Protein AF-A0AAW1RI85-F1 (afdb_monomer_lite)

Structure (mmCIF, N/CA/C/O backbone):
data_AF-A0AAW1RI85-F1
#
_entry.id   AF-A0AAW1RI85-F1
#
loop_
_atom_site.group_PDB
_atom_site.id
_atom_site.type_symbol
_atom_site.label_atom_id
_atom_site.label_alt_id
_atom_site.label_comp_id
_atom_site.label_asym_id
_atom_site.label_entity_id
_atom_site.label_seq_id
_atom_site.pdbx_PDB_ins_code
_atom_site.Cartn_x
_atom_site.Cartn_y
_atom_site.Cartn_z
_atom_site.occupancy
_atom_site.B_iso_or_equiv
_atom_site.auth_seq_id
_atom_site.auth_comp_id
_atom_site.auth_asym_id
_atom_site.auth_atom_id
_atom_site.pdbx_PDB_model_num
ATOM 1 N N . MET A 1 1 ? -6.965 -15.182 13.337 1.00 59.59 1 MET A N 1
ATOM 2 C CA . MET A 1 1 ? -7.343 -14.522 12.068 1.00 59.59 1 MET A CA 1
ATOM 3 C C . MET A 1 1 ? -6.064 -14.028 11.414 1.00 59.59 1 MET A C 1
ATOM 5 O O . MET A 1 1 ? -5.219 -13.522 12.139 1.00 59.59 1 MET A O 1
ATOM 9 N N . ASN A 1 2 ? -5.873 -14.250 10.112 1.00 85.06 2 ASN A N 1
ATOM 10 C CA . ASN A 1 2 ? -4.693 -13.753 9.399 1.00 85.06 2 ASN A CA 1
ATOM 11 C C . ASN A 1 2 ? -5.027 -12.376 8.811 1.00 85.06 2 ASN A C 1
ATOM 13 O O . ASN A 1 2 ? -5.957 -12.272 8.014 1.00 85.06 2 ASN A O 1
ATOM 17 N N . THR A 1 3 ? -4.323 -11.330 9.232 1.00 92.88 3 THR A N 1
ATOM 18 C CA . THR A 1 3 ? -4.541 -9.965 8.738 1.00 92.88 3 THR A CA 1
ATOM 19 C C . THR A 1 3 ? -3.873 -9.798 7.375 1.00 92.88 3 THR A C 1
ATOM 21 O O . THR A 1 3 ? -2.677 -10.047 7.230 1.00 92.88 3 THR A O 1
ATOM 24 N N . THR A 1 4 ? -4.618 -9.333 6.373 1.00 95.50 4 THR A N 1
ATOM 25 C CA . THR A 1 4 ? -4.069 -9.091 5.031 1.00 95.50 4 THR A CA 1
ATOM 26 C C . THR A 1 4 ? -3.350 -7.746 4.996 1.00 95.50 4 THR A C 1
ATOM 28 O O . THR A 1 4 ? -3.942 -6.713 5.304 1.00 95.50 4 THR A O 1
ATOM 31 N N . THR A 1 5 ? -2.070 -7.730 4.618 1.00 95.06 5 THR A N 1
ATOM 32 C CA . THR A 1 5 ? -1.323 -6.474 4.442 1.00 95.06 5 THR A CA 1
ATOM 33 C C . THR A 1 5 ? -1.544 -5.924 3.038 1.00 95.06 5 THR A C 1
ATOM 35 O O . THR A 1 5 ? -1.178 -6.564 2.056 1.00 95.06 5 THR A O 1
ATOM 38 N N . ILE A 1 6 ? -2.104 -4.721 2.948 1.00 94.69 6 ILE A N 1
ATOM 39 C CA . ILE A 1 6 ? -2.224 -3.944 1.716 1.00 94.69 6 ILE A CA 1
ATOM 40 C C . ILE A 1 6 ? -1.103 -2.904 1.677 1.00 94.69 6 ILE A C 1
ATOM 42 O O . ILE A 1 6 ? -0.887 -2.156 2.634 1.00 94.69 6 ILE A O 1
ATOM 46 N N . TYR A 1 7 ? -0.399 -2.839 0.552 1.00 95.12 7 TYR A N 1
ATOM 47 C CA . TYR A 1 7 ? 0.641 -1.845 0.306 1.00 95.12 7 TYR A CA 1
ATO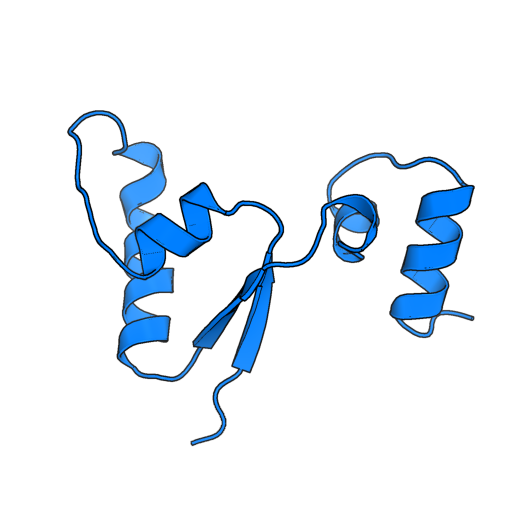M 48 C C . TYR A 1 7 ? 0.056 -0.644 -0.439 1.00 95.12 7 TYR A C 1
ATOM 50 O O . TYR A 1 7 ? -0.749 -0.816 -1.353 1.00 95.12 7 TYR A O 1
ATOM 58 N N . ALA A 1 8 ? 0.437 0.567 -0.037 1.00 94.19 8 ALA A N 1
ATOM 59 C CA . ALA A 1 8 ? 0.016 1.803 -0.692 1.00 94.19 8 ALA A CA 1
ATOM 60 C C . ALA A 1 8 ? 1.112 2.874 -0.614 1.00 94.19 8 ALA A C 1
ATOM 62 O O . ALA A 1 8 ? 1.840 2.954 0.374 1.00 94.19 8 ALA A O 1
ATOM 63 N N . ASP A 1 9 ? 1.195 3.737 -1.620 1.00 94.44 9 ASP A N 1
ATOM 64 C CA . ASP A 1 9 ? 2.161 4.840 -1.684 1.00 94.44 9 ASP A CA 1
ATOM 65 C C . ASP A 1 9 ? 1.580 6.188 -1.212 1.00 94.44 9 ASP A C 1
ATOM 67 O O . ASP A 1 9 ? 2.302 7.144 -0.925 1.00 94.44 9 ASP A O 1
ATOM 71 N N . ASN A 1 10 ? 0.261 6.274 -1.026 1.00 91.75 10 ASN A N 1
ATOM 72 C CA . ASN A 1 10 ? -0.383 7.472 -0.501 1.00 91.75 10 ASN A CA 1
ATOM 73 C C . ASN A 1 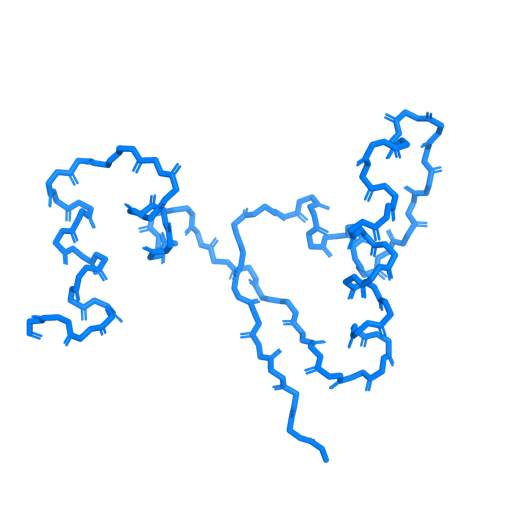10 ? -0.351 7.510 1.037 1.00 91.75 10 ASN A C 1
ATOM 75 O O . ASN A 1 10 ? -1.259 7.032 1.725 1.00 91.75 10 ASN A O 1
ATOM 79 N N . GLN A 1 11 ? 0.679 8.149 1.594 1.00 91.50 11 GLN A N 1
ATOM 80 C CA . GLN A 1 11 ? 0.820 8.316 3.046 1.00 91.50 11 GLN A CA 1
ATOM 81 C C . GLN A 1 11 ? -0.363 9.045 3.694 1.00 91.50 11 GLN A C 1
ATOM 83 O O . GLN A 1 11 ? -0.719 8.725 4.828 1.00 91.50 11 GLN A O 1
ATOM 88 N N . SER A 1 12 ? -0.974 10.014 3.007 1.00 87.94 12 SER A N 1
ATOM 89 C CA . SER A 1 12 ? -2.131 10.749 3.530 1.00 87.94 12 SER A CA 1
ATOM 90 C C . SER A 1 12 ? -3.336 9.825 3.690 1.00 87.94 12 SER A C 1
ATOM 92 O O . SER A 1 12 ? -3.982 9.852 4.734 1.00 87.94 12 SER A O 1
ATOM 94 N N . ALA A 1 13 ? -3.587 8.947 2.716 1.00 87.75 13 ALA A N 1
ATOM 95 C CA . ALA A 1 13 ? -4.643 7.941 2.805 1.00 87.75 13 ALA A CA 1
ATOM 96 C C . ALA A 1 13 ? -4.390 6.950 3.954 1.00 87.75 13 ALA A C 1
ATOM 98 O O . ALA A 1 13 ? -5.281 6.708 4.765 1.00 87.75 13 ALA A O 1
ATOM 99 N N . ILE A 1 14 ? -3.157 6.446 4.098 1.00 90.31 14 ILE A N 1
ATOM 100 C CA . ILE A 1 14 ? -2.787 5.547 5.208 1.00 90.31 14 ILE A CA 1
ATOM 101 C C . ILE A 1 14 ? -2.971 6.242 6.566 1.00 90.31 14 ILE A C 1
ATOM 103 O O . ILE A 1 14 ? -3.472 5.636 7.514 1.00 90.31 14 ILE A O 1
ATOM 107 N N . LYS A 1 15 ? -2.567 7.514 6.680 1.00 87.56 15 LYS A N 1
ATOM 108 C CA . LYS A 1 15 ? -2.731 8.303 7.909 1.00 87.56 15 LYS A CA 1
ATOM 109 C C . LYS A 1 15 ? -4.197 8.522 8.244 1.00 87.56 15 LYS A C 1
ATOM 111 O O . LYS A 1 15 ? -4.548 8.358 9.407 1.00 87.56 15 LYS A O 1
ATOM 116 N N . LEU A 1 16 ? -5.030 8.836 7.251 1.00 84.69 16 LEU A N 1
ATOM 117 C CA . LEU A 1 16 ? -6.472 8.965 7.446 1.00 84.69 16 LEU A CA 1
ATOM 118 C C . LEU A 1 16 ? -7.041 7.663 8.020 1.00 84.69 16 LEU A C 1
ATOM 120 O O . LEU A 1 16 ? -7.712 7.701 9.040 1.00 84.69 16 LEU A O 1
ATOM 124 N N . LEU A 1 17 ? -6.700 6.503 7.449 1.00 84.44 17 LEU A N 1
ATOM 125 C CA . LEU A 1 17 ? -7.221 5.207 7.914 1.00 84.44 17 LEU A CA 1
ATOM 126 C C . LEU A 1 17 ? -6.864 4.888 9.375 1.00 84.44 17 LEU A C 1
ATOM 128 O O . LEU A 1 17 ? -7.635 4.213 10.053 1.00 84.44 17 LEU A O 1
ATOM 132 N N . LYS A 1 18 ? -5.713 5.374 9.860 1.00 79.75 18 LYS A N 1
ATOM 133 C CA . LYS A 1 18 ? -5.265 5.201 11.254 1.00 79.75 18 LYS A CA 1
ATOM 134 C C . LYS A 1 18 ? -5.844 6.253 12.200 1.00 79.75 18 LYS A C 1
ATOM 136 O O . LYS A 1 18 ? -6.207 5.923 13.322 1.00 79.75 18 LYS A O 1
ATOM 141 N N . ASN A 1 19 ? -5.904 7.506 11.754 1.00 79.56 19 ASN A N 1
ATOM 142 C CA . ASN A 1 19 ? -6.292 8.664 12.551 1.00 79.56 19 ASN A CA 1
ATOM 143 C C . ASN A 1 19 ? -7.383 9.449 11.810 1.00 79.56 19 ASN A C 1
ATOM 145 O O . ASN A 1 19 ? -7.066 10.269 10.940 1.00 79.56 19 ASN A O 1
ATOM 149 N N . PRO A 1 20 ? -8.664 9.228 12.147 1.00 66.12 20 PRO A N 1
ATOM 150 C CA . PRO A 1 20 ? -9.770 9.863 11.454 1.00 66.12 20 PRO A CA 1
ATOM 151 C C . PRO A 1 20 ? -9.855 11.348 11.806 1.00 66.12 20 PRO A C 1
ATOM 153 O O . PRO A 1 20 ? -10.510 11.742 12.766 1.00 66.12 20 PRO A O 1
ATOM 156 N N . VAL A 1 21 ? -9.220 12.188 10.992 1.00 66.50 21 VAL A N 1
ATOM 157 C CA . VAL A 1 21 ? -9.443 13.635 11.006 1.00 66.50 21 VAL A CA 1
ATOM 158 C C . VAL A 1 21 ? -10.485 13.947 9.936 1.00 66.50 21 VAL A C 1
ATOM 160 O O . VAL A 1 21 ? -10.173 14.041 8.750 1.00 66.50 21 VAL A O 1
ATOM 163 N N . SER A 1 22 ? -11.750 14.060 10.339 1.00 57.72 22 SER A N 1
ATOM 164 C CA . SER A 1 22 ? -12.835 14.433 9.429 1.00 57.72 22 SER A CA 1
ATOM 165 C C . SER A 1 22 ? -12.818 15.941 9.183 1.00 57.72 22 SER A C 1
ATOM 167 O O . SER A 1 22 ? -12.970 16.724 10.119 1.00 57.72 22 SER A O 1
ATOM 169 N N . SER A 1 23 ? -12.693 16.360 7.923 1.00 61.94 23 SER A N 1
ATOM 170 C CA . SER A 1 23 ? -13.046 17.722 7.510 1.00 61.94 23 SER A CA 1
ATOM 171 C C . SER A 1 23 ? -14.227 17.663 6.543 1.00 61.94 23 SER A C 1
ATOM 173 O O . SER A 1 23 ? -14.314 16.740 5.733 1.00 61.94 23 SER A O 1
ATOM 175 N N . ASN A 1 24 ? -15.095 18.681 6.558 1.00 59.28 24 ASN A N 1
ATOM 176 C CA . ASN A 1 24 ? -16.233 18.815 5.631 1.00 59.28 24 ASN A CA 1
ATOM 177 C C . ASN A 1 24 ? -15.842 18.779 4.134 1.00 59.28 24 ASN A C 1
ATOM 179 O O . ASN A 1 24 ? -16.716 18.727 3.270 1.00 59.28 24 ASN A O 1
ATOM 183 N N . ARG A 1 25 ? -14.541 18.805 3.814 1.00 62.41 25 ARG A N 1
ATOM 184 C CA . ARG A 1 25 ? -13.978 18.810 2.459 1.00 62.41 25 ARG A CA 1
ATOM 185 C C . ARG A 1 25 ? -13.798 17.411 1.845 1.00 62.41 25 ARG A C 1
ATOM 187 O O . ARG A 1 25 ? -13.494 17.329 0.660 1.00 62.41 25 ARG A O 1
ATOM 194 N N . ALA A 1 26 ? -13.990 16.330 2.610 1.00 64.38 26 ALA A N 1
ATOM 195 C CA . ALA A 1 26 ? -13.671 14.954 2.196 1.00 64.38 26 ALA A CA 1
ATOM 196 C C . ALA A 1 26 ? -14.890 14.057 1.882 1.00 64.38 26 ALA A C 1
ATOM 198 O O . ALA A 1 26 ? -14.731 12.848 1.771 1.00 64.38 26 ALA A O 1
ATOM 199 N N . LYS A 1 27 ? -16.089 14.619 1.657 1.00 64.12 27 LYS A N 1
ATOM 200 C CA . LYS A 1 27 ? -17.330 13.830 1.477 1.00 64.12 27 LYS A CA 1
ATOM 201 C C . LYS A 1 27 ? -17.286 12.749 0.385 1.00 64.12 27 LYS A C 1
ATOM 203 O O . LYS A 1 27 ? -17.934 11.720 0.515 1.00 64.12 27 LYS A O 1
ATOM 208 N N . HIS A 1 28 ? -16.525 12.957 -0.692 1.00 65.69 28 HIS A N 1
ATOM 209 C CA . HIS A 1 28 ? -16.383 11.971 -1.777 1.00 65.69 28 HIS A CA 1
ATOM 210 C C . HIS A 1 28 ? -15.523 10.755 -1.387 1.00 65.69 28 HIS A C 1
ATOM 212 O O . HIS A 1 28 ? -15.553 9.734 -2.066 1.00 65.69 28 HIS A O 1
ATOM 218 N N . ILE A 1 29 ? -14.756 10.868 -0.301 1.00 67.81 29 ILE A N 1
ATOM 219 C CA . ILE A 1 29 ? -13.879 9.822 0.230 1.00 67.81 29 ILE A CA 1
ATOM 220 C C . ILE A 1 29 ? -14.638 8.958 1.250 1.00 67.81 29 ILE A C 1
ATOM 222 O O . ILE A 1 29 ? -14.264 7.806 1.454 1.00 67.81 29 ILE A O 1
ATOM 226 N N . ASP A 1 30 ? -15.729 9.473 1.833 1.00 68.69 30 ASP A N 1
ATOM 227 C CA . ASP A 1 30 ? -16.378 8.918 3.026 1.00 68.69 30 ASP A CA 1
ATOM 228 C C . ASP A 1 30 ? -16.756 7.436 2.895 1.00 68.69 30 ASP A C 1
ATOM 230 O O . ASP A 1 30 ? -16.410 6.655 3.774 1.00 68.69 30 ASP A O 1
ATOM 234 N N . VAL A 1 31 ? -17.400 6.999 1.806 1.00 76.75 31 VAL A N 1
ATOM 235 C CA . VAL A 1 31 ? -17.894 5.607 1.700 1.00 76.75 31 VAL A CA 1
ATOM 236 C C . VAL A 1 31 ? -16.750 4.586 1.663 1.00 76.75 31 VAL A C 1
ATOM 238 O O . VAL A 1 31 ? -16.708 3.667 2.482 1.00 76.75 31 VAL A O 1
ATOM 241 N N . MET A 1 32 ? -15.793 4.757 0.746 1.00 77.75 32 MET A N 1
ATOM 242 C CA . MET A 1 32 ? -14.649 3.840 0.611 1.00 77.75 32 MET A CA 1
ATOM 243 C C . MET A 1 32 ? -13.736 3.896 1.835 1.00 77.75 32 MET A C 1
ATOM 245 O O . MET A 1 32 ? -13.174 2.886 2.256 1.00 77.75 32 MET A O 1
ATOM 249 N N . TYR A 1 33 ? -13.619 5.077 2.432 1.00 80.50 33 TYR A N 1
ATOM 250 C CA . TYR A 1 33 ? -12.866 5.287 3.652 1.00 80.50 33 TYR A CA 1
ATOM 251 C C . TYR A 1 33 ? -13.501 4.609 4.864 1.00 80.50 33 TYR A C 1
ATOM 253 O O . TYR A 1 33 ? -12.794 3.954 5.627 1.00 80.50 33 TYR A O 1
ATOM 261 N N . HIS A 1 34 ? -14.822 4.713 5.032 1.00 84.19 34 HIS A N 1
ATOM 262 C CA . HIS A 1 34 ? -15.541 4.022 6.099 1.00 84.19 34 HIS A CA 1
ATOM 263 C C . HIS A 1 34 ? -15.379 2.508 5.982 1.00 84.19 34 HIS A C 1
ATOM 265 O O . HIS A 1 34 ? -15.041 1.875 6.981 1.00 84.19 34 HIS A O 1
ATOM 271 N N . PHE A 1 35 ? -15.514 1.959 4.771 1.00 86.31 35 PHE A N 1
ATOM 272 C CA . PHE A 1 35 ? -15.295 0.537 4.515 1.00 86.31 35 PHE A CA 1
ATOM 273 C C . PHE A 1 35 ? -13.865 0.098 4.864 1.00 86.31 35 PHE A C 1
ATOM 275 O O . PHE A 1 35 ? -13.665 -0.826 5.651 1.00 86.31 35 PHE A O 1
ATOM 282 N N . ALA A 1 36 ? -12.852 0.785 4.329 1.00 88.06 36 ALA A N 1
ATOM 283 C CA . ALA A 1 36 ? -11.455 0.445 4.590 1.00 88.06 36 ALA A CA 1
ATOM 284 C C . ALA A 1 36 ? -11.102 0.566 6.082 1.00 88.06 36 ALA A C 1
ATOM 286 O O . ALA A 1 36 ? -10.397 -0.282 6.628 1.00 88.06 36 ALA A O 1
ATOM 287 N N . ARG A 1 37 ? -11.630 1.583 6.770 1.00 87.56 37 ARG A N 1
ATOM 288 C CA . ARG A 1 37 ? -11.434 1.776 8.210 1.00 87.56 37 ARG A CA 1
ATOM 289 C C . ARG A 1 37 ? -12.086 0.667 9.031 1.00 87.56 37 ARG A C 1
ATOM 291 O O . ARG A 1 37 ? -11.476 0.202 9.987 1.00 87.56 37 ARG A O 1
ATOM 298 N N . GLU A 1 38 ? -13.300 0.249 8.679 1.00 90.56 38 GLU A N 1
ATOM 299 C CA . GLU A 1 38 ? -13.983 -0.864 9.346 1.00 90.56 38 GLU A CA 1
ATOM 300 C C . GLU A 1 38 ? -13.153 -2.148 9.255 1.00 90.56 38 GLU A C 1
ATOM 302 O O . GLU A 1 38 ? -12.930 -2.801 10.270 1.00 90.56 38 GLU A O 1
ATOM 307 N N . LYS A 1 39 ? -12.588 -2.440 8.077 1.00 92.56 39 LYS A N 1
ATOM 308 C CA . LYS A 1 39 ? -11.714 -3.604 7.862 1.00 92.56 39 LYS A CA 1
ATOM 309 C C . LYS A 1 39 ? -10.381 -3.538 8.603 1.00 92.56 39 LYS A C 1
ATOM 311 O O . LYS A 1 39 ? -9.838 -4.570 8.996 1.00 92.56 39 LYS A O 1
ATOM 316 N N . VAL A 1 40 ? -9.851 -2.335 8.814 1.00 90.75 40 VAL A N 1
ATOM 317 C CA . VAL A 1 40 ? -8.681 -2.131 9.679 1.00 90.75 40 VAL A CA 1
ATOM 318 C C . VAL A 1 40 ? -9.051 -2.340 11.146 1.00 90.75 40 VAL A C 1
ATOM 320 O O . VAL A 1 40 ? -8.312 -2.998 11.876 1.00 90.75 40 VAL A O 1
ATOM 323 N N . ALA A 1 41 ? -10.206 -1.829 11.580 1.00 89.88 41 ALA A N 1
ATOM 324 C CA . ALA A 1 41 ? -10.688 -1.975 12.951 1.00 89.88 41 ALA A CA 1
ATOM 325 C C . ALA A 1 41 ? -11.023 -3.435 13.303 1.00 89.88 41 ALA A C 1
ATOM 327 O O . ALA A 1 41 ? -10.742 -3.866 14.419 1.00 89.88 41 ALA A O 1
ATOM 328 N N . SER A 1 42 ? -11.554 -4.209 12.350 1.00 93.19 42 SER A N 1
ATOM 329 C CA . SER A 1 42 ? -11.805 -5.648 12.500 1.00 93.19 42 SER A CA 1
ATOM 330 C C . SER A 1 42 ? -10.54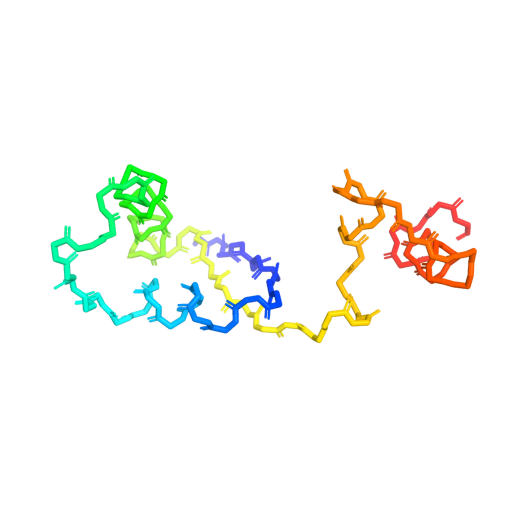4 -6.515 12.384 1.00 93.19 42 SER A C 1
ATOM 332 O O . SER A 1 42 ? -10.634 -7.737 12.476 1.00 93.19 42 SER A O 1
ATOM 334 N N . GLN A 1 43 ? -9.366 -5.905 12.192 1.00 92.88 43 GLN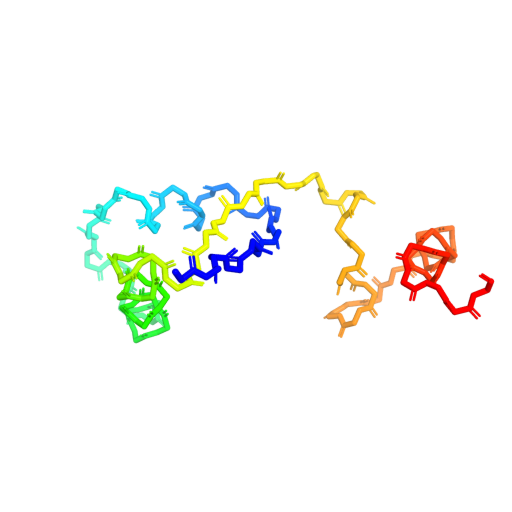 A N 1
ATOM 335 C CA . GLN A 1 43 ? -8.081 -6.587 11.994 1.00 92.88 43 GLN A CA 1
ATOM 336 C C . GLN A 1 43 ? -8.057 -7.535 10.779 1.00 92.88 43 GLN A C 1
ATOM 338 O O . GLN A 1 43 ? -7.170 -8.385 10.664 1.00 92.88 43 GLN A O 1
ATOM 343 N N . GLU A 1 44 ? -8.993 -7.380 9.841 1.00 94.62 44 GLU A N 1
ATOM 344 C CA . GLU A 1 44 ? -9.004 -8.118 8.575 1.00 94.62 44 GLU A CA 1
ATOM 345 C C . GLU A 1 44 ? -7.912 -7.600 7.630 1.00 94.62 44 GLU A C 1
ATOM 347 O O . GLU A 1 44 ? -7.290 -8.375 6.898 1.00 94.62 44 GLU A O 1
ATOM 352 N N . ILE A 1 45 ? -7.654 -6.288 7.668 1.00 93.81 45 ILE A N 1
ATOM 353 C CA . ILE A 1 45 ? -6.716 -5.593 6.785 1.00 93.81 45 ILE A CA 1
ATOM 354 C C . ILE A 1 45 ? -5.750 -4.728 7.602 1.00 93.81 45 ILE A C 1
ATOM 356 O O . ILE A 1 45 ? -6.121 -4.104 8.591 1.00 93.81 45 ILE A O 1
ATOM 360 N N . SER A 1 46 ? -4.502 -4.633 7.153 1.00 93.94 46 SER A N 1
ATOM 361 C CA . SER A 1 46 ? -3.553 -3.612 7.597 1.00 93.94 46 SER A CA 1
ATOM 362 C C . SER A 1 46 ? -2.947 -2.896 6.393 1.00 93.94 46 SER A C 1
ATOM 364 O O . SER A 1 46 ? -2.878 -3.462 5.307 1.00 93.94 46 SER A O 1
ATOM 366 N N . TYR A 1 47 ? -2.508 -1.650 6.575 1.00 93.31 47 TYR A N 1
ATOM 367 C CA . TYR A 1 47 ? -1.882 -0.864 5.510 1.00 93.31 47 TYR A CA 1
ATOM 368 C C . TYR A 1 47 ? -0.414 -0.573 5.818 1.00 93.31 47 TYR A C 1
ATOM 370 O O . TYR A 1 47 ? -0.086 -0.082 6.907 1.00 93.31 47 TYR A O 1
ATOM 378 N N . LYS A 1 48 ? 0.456 -0.810 4.831 1.00 94.75 48 LYS A N 1
ATOM 379 C CA . LYS A 1 48 ? 1.889 -0.501 4.882 1.00 94.75 48 LYS A CA 1
ATOM 380 C C . LYS A 1 48 ? 2.276 0.431 3.735 1.00 94.75 48 LYS A C 1
ATOM 382 O O . LYS A 1 48 ? 1.826 0.266 2.606 1.00 94.75 48 LYS A O 1
ATOM 387 N N . PHE A 1 49 ? 3.107 1.421 4.047 1.00 95.75 49 PHE A N 1
ATOM 388 C CA . PHE A 1 49 ? 3.641 2.319 3.032 1.00 95.75 49 PHE A CA 1
ATOM 389 C C . PHE A 1 49 ? 4.678 1.600 2.160 1.00 95.75 49 PHE A C 1
ATOM 391 O O . PHE A 1 49 ? 5.499 0.844 2.685 1.00 95.75 49 PHE A O 1
ATOM 398 N N . VAL A 1 50 ? 4.643 1.874 0.859 1.00 96.00 50 VAL A N 1
ATOM 399 C CA . VAL A 1 50 ? 5.661 1.501 -0.131 1.00 96.00 50 VAL A CA 1
ATOM 400 C C . VAL A 1 50 ? 5.961 2.723 -1.001 1.00 96.00 50 VAL A C 1
ATOM 402 O O . VAL A 1 50 ? 5.067 3.535 -1.233 1.00 96.00 50 VAL A O 1
ATOM 405 N N . GLY A 1 51 ? 7.207 2.911 -1.442 1.00 95.38 51 GLY A N 1
ATOM 406 C CA . GLY A 1 51 ? 7.535 4.037 -2.318 1.00 95.38 51 GLY A CA 1
ATOM 407 C C . GLY A 1 51 ? 6.826 3.918 -3.671 1.00 95.38 51 GLY A C 1
ATOM 408 O O . GLY A 1 51 ? 6.596 2.811 -4.150 1.00 95.38 51 GLY A O 1
ATOM 409 N N . SER A 1 52 ? 6.514 5.039 -4.329 1.00 90.12 52 SER A N 1
ATOM 410 C CA . SER A 1 52 ? 5.845 5.002 -5.640 1.00 90.12 52 SER A CA 1
ATOM 411 C C . SER A 1 52 ? 6.655 4.238 -6.695 1.00 90.12 52 SER A C 1
ATOM 413 O O . SER A 1 52 ? 6.069 3.577 -7.545 1.00 90.12 52 SER A O 1
ATOM 415 N N . GLU A 1 53 ? 7.991 4.258 -6.638 1.00 89.44 53 GLU A N 1
ATOM 416 C CA . GLU A 1 53 ? 8.846 3.454 -7.531 1.00 89.44 53 GLU A CA 1
ATOM 417 C C . GLU A 1 53 ? 8.730 1.942 -7.287 1.00 89.44 53 GLU A C 1
ATOM 419 O O . GLU A 1 53 ? 8.880 1.153 -8.215 1.00 89.44 53 GLU A O 1
ATOM 424 N N . GLU A 1 54 ? 8.392 1.543 -6.064 1.00 92.81 54 GLU A N 1
ATOM 425 C CA . GLU A 1 54 ? 8.224 0.149 -5.643 1.00 92.81 54 GLU A CA 1
ATOM 426 C C . GLU A 1 54 ? 6.755 -0.315 -5.723 1.00 92.81 54 GLU A C 1
ATOM 428 O O . GLU A 1 54 ? 6.445 -1.482 -5.479 1.00 92.81 54 GLU A O 1
ATOM 433 N N . MET A 1 55 ? 5.824 0.584 -6.064 1.00 95.56 55 MET A N 1
ATOM 434 C CA . MET A 1 55 ? 4.400 0.276 -6.160 1.00 95.56 55 MET A CA 1
ATOM 435 C C . MET A 1 55 ? 4.099 -0.508 -7.444 1.00 95.56 55 MET A C 1
ATOM 437 O O . MET A 1 55 ? 3.768 0.069 -8.479 1.00 95.56 55 MET A O 1
ATOM 441 N N . LEU A 1 56 ? 4.156 -1.840 -7.371 1.00 95.31 56 LEU A N 1
ATOM 442 C CA . LEU A 1 56 ? 3.948 -2.724 -8.530 1.00 95.31 56 LEU A CA 1
ATOM 443 C C . LEU A 1 56 ? 2.573 -2.540 -9.199 1.00 95.31 56 LEU A C 1
ATOM 445 O O . LEU A 1 56 ? 2.437 -2.731 -10.404 1.00 95.31 56 LEU A O 1
ATOM 449 N N . ALA A 1 57 ? 1.551 -2.128 -8.441 1.00 94.69 57 ALA A N 1
ATOM 450 C CA . ALA A 1 57 ? 0.207 -1.902 -8.980 1.00 94.69 57 ALA A CA 1
ATOM 451 C C . ALA A 1 57 ? 0.105 -0.665 -9.892 1.00 94.69 57 ALA A C 1
ATOM 453 O O . ALA A 1 57 ? -0.909 -0.494 -10.571 1.00 94.69 57 ALA A O 1
ATOM 454 N N . ASP A 1 58 ? 1.133 0.191 -9.944 1.00 94.06 58 ASP A N 1
ATOM 455 C CA . ASP A 1 58 ? 1.145 1.351 -10.838 1.00 94.06 58 ASP A CA 1
ATOM 456 C C . ASP A 1 58 ? 0.951 0.939 -12.301 1.00 94.06 58 ASP A C 1
ATOM 458 O O . ASP A 1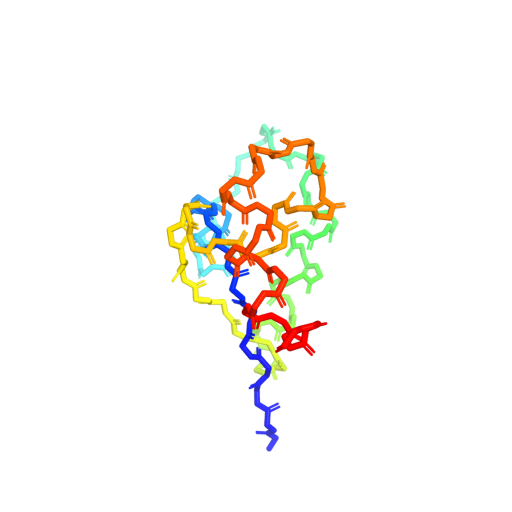 58 ? 0.204 1.600 -13.020 1.00 94.06 58 ASP A O 1
ATOM 462 N N . MET A 1 59 ? 1.541 -0.185 -12.732 1.00 94.81 59 MET A N 1
ATOM 463 C CA . MET A 1 59 ? 1.390 -0.666 -14.112 1.00 94.81 59 MET A CA 1
ATOM 464 C C . MET A 1 59 ? -0.062 -1.002 -14.486 1.00 94.81 59 MET A C 1
ATOM 466 O O . MET A 1 59 ? -0.399 -1.034 -15.665 1.00 94.81 59 MET A O 1
ATOM 470 N N . LEU A 1 60 ? -0.917 -1.271 -13.492 1.00 94.38 60 LEU A N 1
ATOM 471 C CA . LEU A 1 60 ? -2.319 -1.648 -13.688 1.00 94.38 60 LEU A CA 1
ATOM 472 C C . LEU A 1 60 ? -3.262 -0.440 -13.681 1.00 94.38 60 LEU A C 1
ATOM 474 O O . LEU A 1 60 ? -4.428 -0.572 -14.043 1.00 94.38 60 LEU A O 1
ATOM 478 N N . THR A 1 61 ? -2.788 0.724 -13.235 1.00 93.38 61 THR A N 1
ATOM 479 C CA . THR A 1 61 ? -3.633 1.905 -12.992 1.00 93.38 61 THR A CA 1
ATOM 480 C C . THR A 1 61 ? -3.256 3.104 -13.853 1.00 93.38 61 THR A C 1
ATOM 482 O O . THR A 1 61 ? -4.072 4.011 -14.018 1.00 93.38 61 THR A O 1
ATOM 485 N N . LYS A 1 62 ? -2.048 3.120 -14.430 1.00 91.44 62 LYS A N 1
ATOM 486 C CA . LYS A 1 62 ? -1.570 4.191 -15.310 1.00 91.44 62 LYS A CA 1
ATOM 487 C C . LYS A 1 62 ? -0.482 3.695 -16.274 1.00 91.44 62 LYS A C 1
ATOM 489 O O . LYS A 1 62 ? 0.173 2.692 -15.997 1.00 91.44 62 LYS A O 1
ATOM 494 N N . PRO A 1 63 ? -0.228 4.414 -17.382 1.00 95.31 63 PRO A N 1
ATOM 495 C CA . PRO A 1 63 ? 0.954 4.173 -18.203 1.00 95.31 63 PRO A CA 1
ATOM 496 C C . PRO A 1 63 ? 2.242 4.371 -17.387 1.00 95.31 63 PRO A C 1
ATOM 498 O O . PRO A 1 63 ? 2.377 5.363 -16.668 1.00 95.31 63 PRO A O 1
ATOM 501 N N . VAL A 1 64 ? 3.199 3.450 -17.522 1.00 95.19 64 VAL A N 1
ATOM 502 C CA . VAL A 1 64 ? 4.514 3.508 -16.862 1.00 95.19 64 VAL A CA 1
ATOM 503 C C . VAL A 1 64 ? 5.646 3.306 -17.880 1.00 95.19 64 VAL A C 1
ATOM 505 O O . VAL A 1 64 ? 5.426 2.664 -18.908 1.00 95.19 64 VAL A O 1
ATOM 508 N N . PRO A 1 65 ? 6.865 3.824 -17.630 1.00 95.62 65 PRO A N 1
ATOM 509 C CA . PRO A 1 65 ? 8.022 3.545 -18.481 1.00 95.62 65 PRO A CA 1
ATOM 510 C C . PRO A 1 65 ? 8.336 2.043 -18.562 1.00 95.62 65 PRO A C 1
ATOM 512 O O . PRO A 1 65 ? 8.122 1.314 -17.594 1.00 95.62 65 PRO A O 1
ATOM 515 N N . ASN A 1 66 ? 8.931 1.591 -19.671 1.00 95.00 66 ASN A N 1
ATOM 516 C CA . ASN A 1 66 ? 9.295 0.179 -19.877 1.00 95.00 66 ASN A CA 1
ATOM 517 C C . ASN A 1 66 ? 10.176 -0.396 -18.755 1.00 95.00 66 ASN A C 1
ATOM 519 O O . ASN A 1 66 ? 10.018 -1.555 -18.382 1.00 95.00 66 ASN A O 1
ATOM 523 N N . SER A 1 67 ? 11.083 0.412 -18.197 1.00 94.06 67 SER A N 1
ATOM 524 C CA . SER A 1 67 ? 11.915 0.014 -17.055 1.00 94.06 67 SER A CA 1
ATOM 525 C C . SER A 1 67 ? 11.068 -0.337 -15.833 1.00 94.06 67 SER A C 1
ATOM 527 O O . SER A 1 67 ? 11.259 -1.393 -15.238 1.00 94.06 67 SER A O 1
ATOM 529 N N . LYS A 1 68 ? 10.088 0.509 -15.501 1.00 93.69 68 LYS A N 1
ATOM 53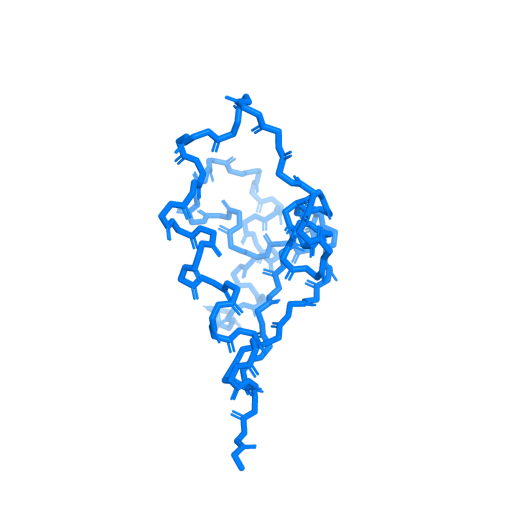0 C CA . LYS A 1 68 ? 9.158 0.277 -14.396 1.00 93.69 68 LYS A CA 1
ATOM 531 C C . LYS A 1 68 ? 8.227 -0.895 -14.681 1.00 93.69 68 LYS A C 1
ATOM 533 O O . LYS A 1 68 ? 8.010 -1.706 -13.789 1.00 93.69 68 LYS A O 1
ATOM 538 N N . LEU A 1 69 ? 7.718 -1.018 -15.909 1.00 95.06 69 LEU A N 1
ATOM 539 C CA . LEU A 1 69 ? 6.884 -2.155 -16.305 1.00 95.06 69 LEU A CA 1
ATOM 540 C C . LEU A 1 69 ? 7.616 -3.482 -16.079 1.00 95.06 69 LEU A C 1
ATOM 542 O O . LEU A 1 69 ? 7.030 -4.397 -15.510 1.00 95.06 69 LEU A O 1
ATOM 546 N N . LYS A 1 70 ? 8.898 -3.560 -16.461 1.00 93.94 70 LYS A N 1
ATOM 547 C CA . LYS A 1 70 ? 9.727 -4.748 -16.240 1.00 93.94 70 LYS A CA 1
ATOM 548 C C . LYS A 1 70 ? 9.841 -5.087 -14.753 1.00 93.94 70 LYS A C 1
ATOM 550 O O . LYS A 1 70 ? 9.469 -6.187 -14.368 1.00 93.94 70 LYS A O 1
ATOM 555 N N . THR A 1 71 ? 10.230 -4.120 -13.919 1.00 93.62 71 THR A N 1
ATOM 556 C CA . THR A 1 71 ? 10.277 -4.300 -12.457 1.00 93.62 71 THR A CA 1
ATOM 557 C C . THR A 1 71 ? 8.934 -4.762 -11.888 1.00 93.62 71 THR A C 1
ATOM 559 O O . THR A 1 71 ? 8.896 -5.635 -11.026 1.00 93.62 71 THR A O 1
ATOM 562 N N . CYS A 1 72 ? 7.822 -4.196 -12.370 1.00 94.50 72 CYS A N 1
ATOM 563 C CA . CYS A 1 72 ? 6.490 -4.575 -11.907 1.00 94.50 72 CYS A CA 1
ATOM 564 C C . CYS A 1 72 ? 6.139 -6.016 -12.295 1.00 94.50 72 CYS A C 1
ATOM 566 O O . CYS A 1 72 ? 5.631 -6.752 -11.457 1.00 94.50 72 CYS A O 1
ATOM 568 N N . CYS A 1 73 ? 6.434 -6.424 -13.532 1.00 94.25 73 CYS A N 1
ATOM 569 C CA . CYS A 1 73 ? 6.184 -7.781 -14.015 1.00 94.25 73 CYS A CA 1
ATOM 570 C C . CYS A 1 73 ? 7.035 -8.825 -13.281 1.00 94.25 73 CYS A C 1
ATOM 572 O O . CYS A 1 73 ? 6.492 -9.843 -12.853 1.00 94.25 73 CYS A O 1
ATOM 574 N N . ASP A 1 74 ? 8.326 -8.543 -13.082 1.00 93.94 74 ASP A N 1
ATOM 575 C CA . ASP A 1 74 ? 9.229 -9.391 -12.294 1.00 93.94 74 ASP A CA 1
ATOM 576 C C . ASP A 1 74 ? 8.696 -9.524 -10.854 1.00 93.94 74 ASP A C 1
ATOM 578 O O . ASP A 1 74 ? 8.592 -10.619 -10.307 1.00 93.94 74 ASP A O 1
ATOM 582 N N . GLY A 1 75 ? 8.261 -8.409 -10.253 1.00 92.62 75 GLY A N 1
ATOM 583 C CA . GLY A 1 75 ? 7.728 -8.377 -8.889 1.00 92.62 75 GLY A CA 1
ATOM 584 C C . GLY A 1 75 ? 6.411 -9.135 -8.686 1.00 92.62 75 GLY A C 1
ATOM 585 O O . GLY A 1 75 ? 6.112 -9.518 -7.555 1.00 92.62 75 GLY A O 1
ATOM 586 N N . ILE A 1 76 ? 5.631 -9.371 -9.747 1.00 93.69 76 ILE A N 1
ATOM 587 C CA . ILE A 1 76 ? 4.406 -10.188 -9.688 1.00 93.69 76 ILE A CA 1
ATOM 588 C C . ILE A 1 76 ? 4.593 -11.612 -10.237 1.00 93.69 76 ILE A C 1
ATOM 590 O O . ILE A 1 76 ? 3.625 -12.370 -10.272 1.00 93.69 76 ILE A O 1
ATOM 594 N N . GLY A 1 77 ? 5.811 -11.984 -10.649 1.00 93.62 77 GLY A N 1
ATOM 595 C CA . GLY A 1 77 ? 6.135 -13.326 -11.139 1.00 93.62 77 GLY A CA 1
ATOM 596 C C . GLY A 1 77 ? 5.637 -13.628 -12.554 1.00 93.62 77 GLY A C 1
ATOM 597 O O . GLY A 1 77 ? 5.321 -14.777 -12.856 1.00 93.62 77 GLY A O 1
ATOM 598 N N . LEU A 1 78 ? 5.526 -12.613 -13.418 1.00 90.50 78 LEU A N 1
ATOM 599 C CA . LEU A 1 78 ? 5.222 -12.824 -14.841 1.00 90.50 78 LEU A CA 1
ATOM 600 C C . LEU A 1 78 ? 6.440 -13.281 -15.663 1.00 90.50 78 LEU A C 1
ATOM 602 O O . LEU A 1 78 ? 6.258 -13.695 -16.810 1.00 90.50 78 LEU A O 1
ATOM 606 N N . PHE A 1 79 ? 7.645 -13.212 -15.093 1.00 74.19 79 PHE A N 1
ATOM 607 C CA . PHE A 1 79 ? 8.912 -13.594 -15.715 1.00 74.19 79 PHE A CA 1
ATOM 608 C C . PHE A 1 79 ? 9.763 -14.446 -14.773 1.00 74.19 79 PHE A C 1
ATOM 610 O O . PHE A 1 79 ? 9.652 -14.251 -13.540 1.00 74.19 79 PHE A O 1
#

Organism: NCBI:txid2026836

pLDDT: mean 86.96, std 11.0, range [57.72, 96.0]

Secondary structure (DSSP, 8-state):
-PPEEEEES-HHHHHHHHS----TT-TTTHHHHHHHHHHHHTTSEEEEE--GGG-TTHHHHS---HHHHHHHHHHTT--

Sequence (79 aa):
MNTTTIYADNQSAIKLLKNPVSSNRAKHIDVMYHFAREKVASQEISYKFVGSEEMLADMLTKPVPNSKLKTCCDGIGLF

Foldseek 3Di:
DDAAEDEDAPPVLLCCLVPPDDDPVCVVVPPVSVVSSVCVVVSNYHYDYDHPLQPLCCVVVDDDDPVSPVNSCVVVVVD

Radius of gyration: 14.98 Å; chains: 1; bounding box: 30×33×33 Å